Protein AF-A0A9N9NUZ0-F1 (afdb_monomer)

Mean predicted aligned error: 9.47 Å

Solvent-accessible surface area (backbone atoms only — not comparable to full-atom values): 10035 Å² total; per-residue (Å²): 133,88,69,77,47,46,39,62,44,68,82,68,89,58,88,64,77,44,81,44,53,39,35,33,48,83,43,75,87,72,80,96,76,91,80,91,79,90,78,93,84,85,87,79,75,90,53,74,47,58,59,52,49,38,57,39,52,72,75,63,47,73,74,43,97,55,42,73,77,46,31,73,76,71,14,34,48,46,47,62,42,31,54,75,42,79,90,48,64,54,65,32,24,35,40,44,46,72,41,60,52,45,96,84,51,61,65,63,63,48,51,52,27,48,52,48,23,53,53,50,35,59,74,69,42,54,64,55,44,79,50,73,58,70,75,44,96,85,30,35,30,36,38,35,41,34,19,55,39,66,64,46,49,54,57,41,63,69,34,70,43,36,48,49,30,54,54,57,49,74,79

Radius of gyration: 17.07 Å; Cα contacts (8 Å, |Δi|>4): 273; chains: 1; bounding box: 48×36×40 Å

Foldseek 3Di:
DFDWFWAWDWDDFDLDQDKIKTWIDIDRDDDDDDDDDDDDDDDDDDDPLLVLLLVLCVPKDFPDPCLLPGGVRNGIPRRSSRVSCVPHTDMKIKGKDKFQADPPADPVQLVVLVVVLVVLLVVLDFWSDWDWDDQDPSRMIMIMTMGRDPVSVVVSCPDDSNVVSNVSRHD

Nearest PDB structures (foldseek):
  1q8b-assembly1_A  TM=7.401E-01  e=4.951E-04  Bacillus subtilis
  1y0h-assembly1_B  TM=7.764E-01  e=2.736E-03  Mycobacterium tuberculosis
  1iuj-assembly1_B  TM=6.931E-01  e=7.455E-03  Thermus thermophilus
  5b0b-assembly2_D  TM=6.468E-01  e=8.359E-02  Cannabis sativa
  3i3w-assembly1_B  TM=5.388E-01  e=2.883E-01  Francisella tularensis subsp. tularensis

Structure (mmCIF, N/CA/C/O backbone):
data_AF-A0A9N9NUZ0-F1
#
_entry.id   AF-A0A9N9NUZ0-F1
#
loop_
_atom_site.group_PDB
_atom_site.id
_atom_site.type_symbol
_atom_site.label_atom_id
_atom_site.label_alt_id
_atom_site.label_comp_id
_atom_site.label_asym_id
_atom_site.label_entity_id
_atom_site.label_seq_id
_atom_site.pdbx_PDB_ins_code
_atom_site.Cartn_x
_atom_site.Cartn_y
_atom_site.Cartn_z
_atom_site.occupancy
_atom_site.B_iso_or_equiv
_atom_site.auth_seq_id
_atom_site.auth_comp_id
_atom_site.auth_asym_id
_atom_site.auth_atom_id
_atom_site.pdbx_PDB_model_num
ATOM 1 N N . GLN A 1 1 ? -29.700 -10.824 21.076 1.00 39.91 1 GLN A N 1
ATOM 2 C CA . GLN A 1 1 ? -28.534 -9.932 21.242 1.00 39.91 1 GLN A CA 1
ATOM 3 C C . GLN A 1 1 ? -28.066 -9.547 19.850 1.00 39.91 1 GLN A C 1
ATOM 5 O O . GLN A 1 1 ? -27.780 -10.442 19.068 1.00 39.91 1 GLN A O 1
ATOM 10 N N . LEU A 1 2 ? -28.093 -8.257 19.510 1.00 40.16 2 LEU A N 1
ATOM 11 C CA . LEU A 1 2 ? -27.535 -7.755 18.251 1.00 40.16 2 LEU A CA 1
ATOM 12 C C . LEU A 1 2 ? -26.013 -7.955 18.315 1.00 40.16 2 LEU A C 1
ATOM 14 O O . LEU A 1 2 ? -25.365 -7.362 19.176 1.00 40.16 2 LEU A O 1
ATOM 18 N N . GLN A 1 3 ? -25.457 -8.835 17.481 1.00 38.78 3 GLN A N 1
ATOM 19 C CA . GLN A 1 3 ? -24.006 -8.951 17.338 1.00 38.78 3 GLN A CA 1
ATOM 20 C C . GLN A 1 3 ? -23.516 -7.705 16.599 1.00 38.78 3 GLN A C 1
ATOM 22 O O . GLN A 1 3 ? -23.902 -7.472 15.457 1.00 38.78 3 GLN A O 1
ATOM 27 N N . ARG A 1 4 ? -22.724 -6.878 17.285 1.00 48.56 4 ARG A N 1
ATOM 28 C CA . ARG A 1 4 ? -22.020 -5.748 16.675 1.00 48.56 4 ARG A CA 1
ATOM 29 C C . ARG A 1 4 ? -20.857 -6.313 15.866 1.00 48.56 4 ARG A C 1
ATOM 31 O O . ARG A 1 4 ? -20.026 -7.021 16.433 1.00 48.56 4 ARG A O 1
ATOM 38 N N . THR A 1 5 ? -20.802 -6.028 14.571 1.00 54.62 5 THR A N 1
ATOM 39 C CA . THR A 1 5 ? -19.691 -6.439 13.702 1.00 54.62 5 THR A CA 1
ATOM 40 C C . THR A 1 5 ? -19.059 -5.203 13.075 1.00 54.62 5 THR A C 1
ATOM 42 O O . THR A 1 5 ? -19.733 -4.425 12.401 1.00 54.62 5 THR A O 1
ATOM 45 N N . LYS A 1 6 ? -17.763 -5.013 13.338 1.00 66.50 6 LYS A N 1
ATOM 46 C CA . LYS A 1 6 ? -16.907 -4.007 12.698 1.00 66.50 6 LYS A CA 1
ATOM 47 C C . LYS A 1 6 ? -16.419 -4.547 11.362 1.00 66.50 6 LYS A C 1
ATOM 49 O O . LYS A 1 6 ? -15.904 -5.663 11.311 1.00 66.50 6 LYS A O 1
ATOM 54 N N . THR A 1 7 ? -16.541 -3.743 10.314 1.00 69.50 7 THR A N 1
ATOM 55 C CA . THR A 1 7 ? -16.155 -4.128 8.953 1.00 69.50 7 THR A CA 1
ATOM 56 C C . THR A 1 7 ? -15.487 -2.947 8.265 1.00 69.50 7 THR A C 1
ATOM 58 O O . THR A 1 7 ? -15.876 -1.798 8.476 1.00 69.50 7 THR A O 1
ATOM 61 N N . ALA A 1 8 ? -14.464 -3.232 7.462 1.00 65.81 8 ALA A N 1
ATOM 62 C CA . ALA A 1 8 ? -13.907 -2.263 6.530 1.00 65.81 8 ALA A CA 1
ATOM 63 C C . ALA A 1 8 ? -14.674 -2.353 5.208 1.00 65.81 8 ALA A C 1
ATOM 65 O O . ALA A 1 8 ? -14.869 -3.446 4.685 1.00 65.81 8 ALA A O 1
ATOM 66 N N . LEU A 1 9 ? -15.098 -1.212 4.680 1.00 70.44 9 LEU A N 1
ATOM 67 C CA . LEU A 1 9 ? -15.835 -1.103 3.429 1.00 70.44 9 LEU A CA 1
ATOM 68 C C . LEU A 1 9 ? -14.987 -0.428 2.355 1.00 70.44 9 LEU A C 1
ATOM 70 O O . LEU A 1 9 ? -14.298 0.559 2.633 1.00 70.44 9 LEU A O 1
ATOM 74 N N . PHE A 1 10 ? -15.126 -0.917 1.122 1.00 71.56 10 PHE A N 1
ATOM 75 C CA . PHE A 1 10 ? -14.457 -0.396 -0.065 1.00 71.56 10 PHE A CA 1
ATOM 76 C C . PHE A 1 10 ? -15.495 -0.067 -1.155 1.00 71.56 10 PHE A C 1
ATOM 78 O O . PHE A 1 10 ? -16.416 -0.850 -1.401 1.00 71.56 10 PHE A O 1
ATOM 85 N N . PRO A 1 11 ? -15.400 1.091 -1.832 1.00 52.50 11 PRO A N 1
ATOM 86 C CA . PRO A 1 11 ? -16.304 1.429 -2.923 1.00 52.50 11 PRO A CA 1
ATOM 87 C C . PRO A 1 11 ? -15.921 0.664 -4.201 1.00 52.50 11 PRO A C 1
ATOM 89 O O . PRO A 1 11 ? -15.075 1.130 -4.952 1.00 52.50 11 PRO A O 1
ATOM 92 N N . HIS A 1 12 ? -16.604 -0.456 -4.471 1.00 52.03 12 HIS A N 1
ATOM 93 C CA . HIS A 1 12 ? -16.517 -1.295 -5.682 1.00 52.03 12 HIS A CA 1
ATOM 94 C C . HIS A 1 12 ? -15.123 -1.872 -6.030 1.00 52.03 12 HIS A C 1
ATOM 96 O O . HIS A 1 12 ? -14.157 -1.143 -6.214 1.00 52.03 12 HIS A O 1
ATOM 102 N N . ASN A 1 13 ? -15.071 -3.195 -6.255 1.00 48.19 13 ASN A N 1
ATOM 103 C CA . ASN A 1 13 ? -13.904 -3.983 -6.689 1.00 48.19 13 ASN A CA 1
ATOM 104 C C . ASN A 1 13 ? -13.225 -3.431 -7.961 1.00 48.19 13 ASN A C 1
ATOM 106 O O . ASN A 1 13 ? -13.501 -3.897 -9.070 1.00 48.19 13 ASN A O 1
ATOM 110 N N . ARG A 1 14 ? -12.317 -2.462 -7.823 1.00 48.25 14 ARG A N 1
ATOM 111 C CA . ARG A 1 14 ? -11.402 -2.062 -8.896 1.00 48.25 14 ARG A CA 1
ATOM 112 C C . ARG A 1 14 ? -10.053 -2.738 -8.702 1.00 48.25 14 ARG A C 1
ATOM 114 O O . ARG A 1 14 ? -9.597 -2.974 -7.590 1.00 48.25 14 ARG A O 1
ATOM 121 N N . LEU A 1 15 ? -9.452 -3.130 -9.818 1.00 49.78 15 LEU A N 1
ATOM 122 C CA . LEU A 1 15 ? -8.146 -3.796 -9.857 1.00 49.78 15 LEU A CA 1
ATOM 123 C C . LEU A 1 15 ? -7.032 -2.812 -10.240 1.00 49.78 15 LEU A C 1
ATOM 125 O O . LEU A 1 15 ? -5.857 -3.163 -10.244 1.00 49.78 15 LEU A O 1
ATOM 129 N N . ASP A 1 16 ? -7.408 -1.592 -10.592 1.00 49.34 16 ASP A N 1
ATOM 130 C CA . ASP A 1 16 ? -6.584 -0.569 -11.207 1.00 49.34 16 ASP A CA 1
ATOM 131 C C . ASP A 1 16 ? -5.958 0.366 -10.160 1.00 49.34 16 ASP A C 1
ATOM 133 O O . ASP A 1 16 ? -6.481 0.525 -9.058 1.00 49.34 16 ASP A O 1
ATOM 137 N N . ASN A 1 17 ? -4.822 0.986 -10.522 1.00 54.91 17 ASN A N 1
ATOM 138 C CA . ASN A 1 17 ? -4.005 1.885 -9.689 1.00 54.91 17 ASN A CA 1
ATOM 139 C C . ASN A 1 17 ? -4.764 3.170 -9.312 1.00 54.91 17 ASN A C 1
ATOM 141 O O . ASN A 1 17 ? -4.484 4.264 -9.811 1.00 54.91 17 ASN A O 1
ATOM 145 N N . THR A 1 18 ? -5.777 3.029 -8.470 1.00 61.12 18 THR A N 1
ATOM 146 C CA . THR A 1 18 ? -6.718 4.076 -8.103 1.00 61.12 18 THR A CA 1
ATOM 147 C C . THR A 1 18 ? -6.603 4.387 -6.617 1.00 61.12 18 THR A C 1
ATOM 149 O O . THR A 1 18 ? -6.111 3.592 -5.818 1.00 61.12 18 THR A O 1
ATOM 152 N N . ILE A 1 19 ? -6.994 5.610 -6.258 1.00 65.50 19 ILE A N 1
ATOM 153 C CA . ILE A 1 19 ? -7.147 5.983 -4.856 1.00 65.50 19 ILE A CA 1
ATOM 154 C C . ILE A 1 19 ? -8.505 5.446 -4.411 1.00 65.50 19 ILE A C 1
ATOM 156 O O . ILE A 1 19 ? -9.531 6.008 -4.804 1.00 65.50 19 ILE A O 1
ATOM 160 N N . GLU A 1 20 ? -8.503 4.388 -3.611 1.00 72.50 20 GLU A N 1
ATOM 161 C CA . GLU A 1 20 ? -9.710 3.786 -3.043 1.00 72.50 20 GLU A CA 1
ATOM 162 C C . GLU A 1 20 ? -9.944 4.321 -1.626 1.00 72.50 20 GLU A C 1
ATOM 164 O O . GLU A 1 20 ? -9.001 4.624 -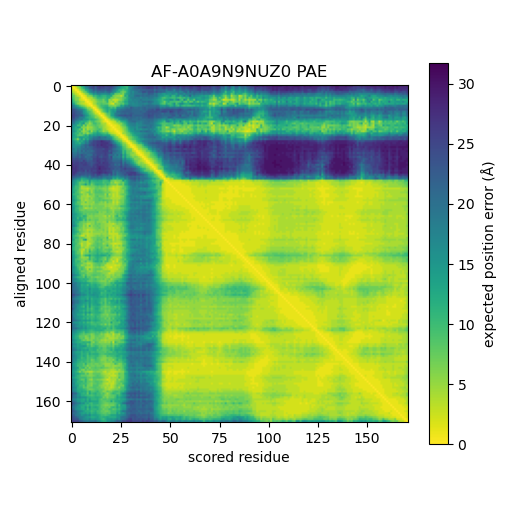0.890 1.00 72.50 20 GLU A O 1
ATOM 169 N N . LYS A 1 21 ? -11.213 4.480 -1.245 1.00 73.00 21 LYS A N 1
ATOM 170 C CA . LYS A 1 21 ? -11.600 4.903 0.106 1.00 73.00 21 LYS A CA 1
ATOM 171 C C . LYS A 1 21 ? -11.767 3.665 0.985 1.00 73.00 21 LYS A C 1
ATOM 173 O O . LYS A 1 21 ? -12.438 2.726 0.577 1.00 73.00 21 LYS A O 1
ATOM 178 N N . ILE A 1 22 ? -11.194 3.692 2.179 1.00 74.44 22 ILE A N 1
ATOM 179 C CA . ILE A 1 22 ? -11.427 2.720 3.244 1.00 74.44 22 ILE A CA 1
ATOM 180 C C . ILE A 1 22 ? -12.352 3.388 4.251 1.00 74.44 22 ILE A C 1
ATOM 182 O O . ILE A 1 22 ? -11.997 4.418 4.819 1.00 74.44 22 ILE A O 1
ATOM 186 N N . THR A 1 23 ? -13.508 2.792 4.507 1.00 73.44 23 THR A N 1
ATOM 187 C CA . THR A 1 23 ? -14.421 3.260 5.554 1.00 73.44 23 THR A CA 1
ATOM 188 C C . THR A 1 23 ? -14.531 2.185 6.629 1.00 73.44 23 THR A C 1
ATOM 190 O O . THR A 1 23 ? -14.869 1.047 6.316 1.00 73.44 23 THR A O 1
ATOM 193 N N . ILE A 1 24 ? -14.242 2.523 7.889 1.00 72.38 24 ILE A N 1
ATOM 194 C CA . ILE A 1 24 ? -14.509 1.634 9.032 1.00 72.38 24 ILE A CA 1
ATOM 195 C C . ILE A 1 24 ? -15.682 2.211 9.808 1.00 72.38 24 ILE A C 1
ATOM 197 O O . ILE A 1 24 ? -15.584 3.306 10.358 1.00 72.38 24 ILE A O 1
ATOM 201 N N . THR A 1 25 ? -16.770 1.451 9.868 1.00 72.12 25 THR A N 1
ATOM 202 C CA . THR A 1 25 ? -18.014 1.827 10.553 1.00 72.12 25 THR A CA 1
ATOM 203 C C . THR A 1 25 ? -18.573 0.639 11.329 1.00 72.12 25 THR A C 1
ATOM 205 O O . THR A 1 25 ? -18.336 -0.522 10.975 1.00 72.12 25 THR A O 1
ATOM 208 N N . GLU A 1 26 ? -19.331 0.901 12.389 1.00 61.06 26 GLU A N 1
ATOM 209 C CA . GLU A 1 26 ? -20.129 -0.121 13.063 1.00 61.06 26 GLU A CA 1
ATOM 210 C C . GLU A 1 26 ? -21.355 -0.512 12.219 1.00 61.06 26 GLU A C 1
ATOM 212 O O . GLU A 1 26 ? -22.208 0.319 11.908 1.00 61.06 26 GLU A O 1
ATOM 217 N N . PHE A 1 27 ? -21.494 -1.801 11.883 1.00 47.66 27 PHE A N 1
ATOM 218 C CA . PHE A 1 27 ? -22.728 -2.321 11.290 1.00 47.66 27 PHE A CA 1
ATOM 219 C C . PHE A 1 27 ? -23.686 -2.849 12.358 1.00 47.66 27 PHE A C 1
ATOM 221 O O . PHE A 1 27 ? -23.334 -3.689 13.193 1.00 47.66 27 PHE A O 1
ATOM 228 N N . HIS A 1 28 ? -24.944 -2.415 12.262 1.00 46.00 28 HIS A N 1
ATOM 229 C CA . HIS A 1 28 ? -26.076 -3.048 12.926 1.00 46.00 28 HIS A CA 1
ATOM 230 C C . HIS A 1 28 ? -26.744 -3.987 11.926 1.00 46.00 28 HIS A C 1
ATOM 232 O O . HIS A 1 28 ? -27.269 -3.556 10.905 1.00 46.00 28 HIS A O 1
ATOM 238 N N . ASN A 1 29 ? -26.695 -5.285 12.203 1.00 35.38 29 ASN A N 1
ATOM 239 C CA . ASN A 1 29 ? -27.156 -6.303 11.271 1.00 35.38 29 ASN A CA 1
ATOM 240 C C . ASN A 1 29 ? -28.689 -6.237 11.081 1.00 35.38 29 ASN A C 1
ATOM 242 O O . ASN A 1 29 ? -29.424 -6.733 11.938 1.00 35.38 29 ASN A O 1
ATOM 246 N N . LYS A 1 30 ? -29.160 -5.627 9.981 1.00 35.22 30 LYS A N 1
ATOM 247 C CA . LYS A 1 30 ? -30.431 -5.920 9.289 1.00 35.22 30 LYS A CA 1
ATOM 248 C C . LYS A 1 30 ? -30.331 -5.520 7.809 1.00 35.22 30 LYS A C 1
ATOM 250 O O . LYS A 1 30 ? -30.252 -4.336 7.526 1.00 35.22 30 LYS A O 1
ATOM 255 N N . ASP A 1 31 ? -30.378 -6.540 6.949 1.00 33.09 31 ASP A N 1
ATOM 256 C CA . ASP A 1 31 ? -30.591 -6.583 5.488 1.00 33.09 31 ASP A CA 1
ATOM 257 C C . ASP A 1 31 ? -29.853 -5.591 4.550 1.00 33.09 31 ASP A C 1
ATOM 259 O O . ASP A 1 31 ? -29.822 -4.385 4.781 1.00 33.09 31 ASP A O 1
ATOM 263 N N . PRO A 1 32 ? -29.297 -6.074 3.419 1.00 44.06 32 PRO A N 1
ATOM 264 C CA . PRO A 1 32 ? -28.462 -5.274 2.535 1.00 44.06 32 PRO A CA 1
ATOM 265 C C . PRO A 1 32 ? -29.312 -4.494 1.525 1.00 44.06 32 PRO A C 1
ATOM 267 O O . PRO A 1 32 ? -29.707 -5.046 0.502 1.00 44.06 32 PRO A O 1
ATOM 270 N N . GLN A 1 33 ? -29.528 -3.197 1.754 1.00 34.97 33 GLN A N 1
ATOM 271 C CA . GLN A 1 33 ? -29.677 -2.223 0.665 1.00 34.97 33 GLN A CA 1
ATOM 272 C C . GLN A 1 33 ? -28.897 -0.953 1.003 1.00 34.97 33 GLN A C 1
ATOM 274 O O . GLN A 1 33 ? -29.180 -0.258 1.974 1.00 34.97 33 GLN A O 1
ATOM 279 N N . VAL A 1 34 ? -27.856 -0.711 0.210 1.00 34.38 34 VAL A N 1
ATOM 280 C CA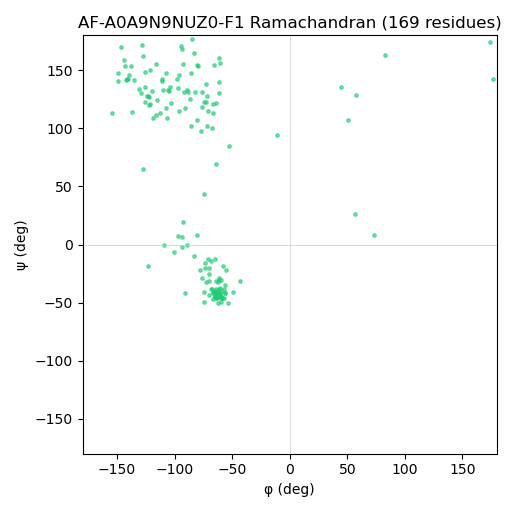 . VAL A 1 34 ? -26.939 0.421 0.326 1.00 34.38 34 VAL A CA 1
ATOM 281 C C . VAL A 1 34 ? -27.483 1.564 -0.527 1.00 34.38 34 VAL A C 1
ATOM 283 O O . VAL A 1 34 ? -27.536 1.439 -1.748 1.00 34.38 34 VAL A O 1
ATOM 286 N N . GLU A 1 35 ? -27.822 2.687 0.102 1.00 28.67 35 GLU A N 1
ATOM 287 C CA . GLU A 1 35 ? -27.957 3.988 -0.558 1.00 28.67 35 GLU A CA 1
ATOM 288 C C . GLU A 1 35 ? -26.997 4.972 0.126 1.00 28.67 35 GLU A C 1
ATOM 290 O O . GLU A 1 35 ? -27.047 5.179 1.338 1.00 28.67 35 GLU A O 1
ATOM 295 N N . PHE A 1 36 ? -26.062 5.524 -0.651 1.00 30.97 36 PHE A N 1
ATOM 296 C CA . PHE A 1 36 ? -25.072 6.499 -0.193 1.00 30.97 36 PHE A CA 1
ATOM 297 C C . PHE A 1 36 ? -25.649 7.914 -0.287 1.00 30.97 36 PHE A C 1
ATOM 299 O O . PHE A 1 36 ? -25.989 8.368 -1.379 1.00 30.97 36 PHE A O 1
ATOM 306 N N . SER A 1 37 ? -25.641 8.654 0.822 1.00 27.08 37 SER A N 1
ATOM 307 C CA . SER A 1 37 ? -25.721 10.117 0.811 1.00 27.08 37 SER A CA 1
ATOM 308 C C . SER A 1 37 ? -24.514 10.711 1.531 1.00 27.08 37 SER A C 1
ATOM 310 O O . SER A 1 37 ? -24.196 10.329 2.656 1.00 27.08 37 SER A O 1
ATOM 312 N N . SER A 1 38 ? -23.844 11.637 0.852 1.00 33.91 38 SER A N 1
ATOM 313 C CA . SER A 1 38 ? -22.710 12.437 1.316 1.00 33.91 38 SER A CA 1
ATOM 314 C C . SER A 1 38 ? -23.066 13.320 2.516 1.00 33.91 38 SER A C 1
ATOM 316 O O . SER A 1 38 ? -24.125 13.947 2.509 1.00 33.91 38 SER A O 1
ATOM 318 N N . PHE A 1 39 ? -22.160 13.424 3.493 1.00 30.50 39 PHE A N 1
ATOM 319 C CA . PHE A 1 39 ? -22.229 14.420 4.562 1.00 30.50 39 PHE A CA 1
ATOM 320 C C . PHE A 1 39 ? -20.892 15.162 4.673 1.00 30.50 39 PHE A C 1
ATOM 322 O O . PHE A 1 39 ? -19.831 14.535 4.675 1.00 30.50 39 PHE A O 1
ATOM 329 N N . ASP A 1 40 ? -20.972 16.492 4.706 1.00 34.19 40 ASP A N 1
ATOM 330 C CA . ASP A 1 40 ? -19.843 17.419 4.751 1.00 34.19 40 ASP A CA 1
ATOM 331 C C . ASP A 1 40 ? -19.170 17.390 6.130 1.00 34.19 40 ASP A C 1
ATOM 333 O O . ASP A 1 40 ? -19.829 17.529 7.162 1.00 34.19 40 ASP A O 1
ATOM 337 N N . GLY A 1 41 ? -17.852 17.189 6.145 1.00 31.47 41 GLY A N 1
ATOM 338 C CA . GLY A 1 41 ? -17.047 17.139 7.360 1.00 31.47 41 GLY A CA 1
ATOM 339 C C . GLY A 1 41 ? -16.228 18.408 7.558 1.00 31.47 41 GLY A C 1
ATOM 340 O O . GLY A 1 41 ? -15.509 18.833 6.656 1.00 31.47 41 GLY A O 1
ATOM 341 N N . ASP A 1 42 ? -16.295 18.945 8.773 1.00 39.34 42 ASP A N 1
ATOM 342 C CA . ASP A 1 42 ? -15.291 19.837 9.343 1.00 39.34 42 ASP A CA 1
ATOM 343 C C . ASP A 1 42 ? -14.852 19.231 10.683 1.00 39.34 42 ASP A C 1
ATOM 345 O O . ASP A 1 42 ? -15.709 18.939 11.520 1.00 39.34 42 ASP A O 1
ATOM 349 N N . THR A 1 43 ? -13.555 18.960 10.868 1.00 33.84 43 THR A N 1
ATOM 350 C CA . THR A 1 43 ? -12.798 19.204 12.114 1.00 33.84 43 THR A CA 1
ATOM 351 C C . THR A 1 43 ? -11.351 18.714 12.028 1.00 33.84 43 THR A C 1
ATOM 353 O O . THR A 1 43 ? -11.016 17.705 11.411 1.00 33.84 43 THR A O 1
ATOM 356 N N . ASP A 1 44 ? -10.518 19.527 12.660 1.00 40.62 44 ASP A N 1
ATOM 357 C CA . ASP A 1 44 ? -9.076 19.684 12.556 1.00 40.62 44 ASP A CA 1
ATOM 358 C C . ASP A 1 44 ? -8.281 18.670 13.411 1.00 40.62 44 ASP A C 1
ATOM 360 O O . ASP A 1 44 ? -8.834 18.050 14.314 1.00 40.62 44 ASP A O 1
ATOM 364 N N . CYS A 1 45 ? -6.977 18.565 13.117 1.00 44.81 45 CYS A N 1
ATOM 365 C CA . CYS A 1 45 ? -5.890 17.888 13.854 1.00 44.81 45 CYS A CA 1
ATOM 366 C C . CYS A 1 45 ? -6.083 16.415 14.306 1.00 44.81 45 CYS A C 1
ATOM 368 O O . CYS A 1 45 ? -6.748 16.139 15.292 1.00 44.81 45 CYS A O 1
ATOM 370 N N . LEU A 1 46 ? -5.386 15.479 13.625 1.00 52.72 46 LEU A N 1
ATOM 371 C CA . LEU A 1 46 ? -5.342 14.012 13.856 1.00 52.72 46 LEU A CA 1
ATOM 372 C C . LEU A 1 46 ? -5.988 13.539 15.162 1.00 52.72 46 LEU A C 1
ATOM 374 O O . LEU A 1 46 ? -5.346 13.488 16.216 1.00 52.72 46 LEU A O 1
ATOM 378 N N . ASN A 1 47 ? -7.260 13.167 15.068 1.00 63.66 47 ASN A N 1
ATOM 379 C CA . ASN A 1 47 ? -8.003 12.623 16.191 1.00 63.66 47 ASN A CA 1
ATOM 380 C C . ASN A 1 47 ? -7.409 11.260 16.598 1.00 63.66 47 ASN A C 1
ATOM 382 O O . ASN A 1 47 ? -6.811 10.557 15.782 1.00 63.66 47 ASN A O 1
ATOM 386 N N . SER A 1 48 ? -7.587 10.862 17.864 1.00 73.31 48 SER A N 1
ATOM 387 C CA . SER A 1 48 ? -7.098 9.592 18.450 1.00 73.31 48 SER A CA 1
ATOM 388 C C . SER A 1 48 ? -7.306 8.358 17.557 1.00 73.31 48 SER A C 1
ATOM 390 O O . SER A 1 48 ? -6.480 7.445 17.538 1.00 73.31 48 SER A O 1
ATOM 392 N N . ASN A 1 49 ? -8.375 8.380 16.764 1.00 85.19 49 ASN A N 1
ATOM 393 C CA . ASN A 1 49 ? -8.773 7.366 15.795 1.00 85.19 49 ASN A CA 1
ATOM 394 C C . ASN A 1 49 ? -7.696 7.058 14.740 1.00 85.19 49 ASN A C 1
ATOM 396 O O . ASN A 1 49 ? -7.459 5.888 14.441 1.00 85.19 49 ASN A O 1
ATOM 400 N N . ASP A 1 50 ? -7.004 8.071 14.209 1.00 88.25 50 ASP A N 1
ATOM 401 C CA . ASP A 1 50 ? -5.968 7.880 13.184 1.00 88.25 50 ASP A CA 1
ATOM 402 C C . ASP A 1 50 ? -4.767 7.107 13.736 1.00 88.25 50 ASP A C 1
ATOM 404 O O . ASP A 1 50 ? -4.220 6.217 13.081 1.00 88.25 50 ASP A O 1
ATOM 408 N N . GLY A 1 51 ? -4.372 7.425 14.972 1.00 87.25 51 GLY A N 1
ATOM 409 C CA . GLY A 1 51 ? -3.281 6.748 15.669 1.00 87.25 51 GLY A CA 1
ATOM 410 C C . GLY A 1 51 ? -3.617 5.294 16.001 1.00 87.25 51 GLY A C 1
ATOM 411 O O . GLY A 1 51 ? -2.778 4.407 15.817 1.00 87.25 51 GLY A O 1
ATOM 412 N N . GLU A 1 52 ? -4.847 5.031 16.443 1.00 90.88 52 GLU A N 1
ATOM 413 C CA . GLU A 1 52 ? -5.327 3.672 16.704 1.00 90.88 52 GLU A CA 1
ATOM 414 C C . GLU A 1 52 ? -5.398 2.836 15.421 1.00 90.88 52 GLU A C 1
ATOM 416 O O . GLU A 1 52 ? -4.890 1.710 15.402 1.00 90.88 52 GLU A O 1
ATOM 421 N N . PHE A 1 53 ? -5.925 3.396 14.326 1.00 92.50 53 PHE A N 1
ATOM 422 C CA . PHE A 1 53 ? -5.944 2.711 13.034 1.00 92.50 53 PHE A CA 1
ATOM 423 C C . PHE A 1 53 ? -4.525 2.440 12.519 1.00 92.50 53 PHE A C 1
ATOM 425 O O . PHE A 1 53 ? -4.210 1.306 12.154 1.00 92.50 53 PHE A O 1
ATOM 432 N N . ALA A 1 54 ? -3.621 3.423 12.584 1.00 91.94 54 ALA A N 1
ATOM 433 C CA . ALA A 1 54 ? -2.213 3.241 12.226 1.00 91.94 54 ALA A CA 1
ATOM 434 C C . ALA A 1 54 ? -1.537 2.121 13.034 1.00 91.94 54 ALA A C 1
ATOM 436 O O . ALA A 1 54 ? -0.726 1.355 12.504 1.00 91.94 54 ALA A O 1
ATOM 437 N N . ASN A 1 55 ? -1.873 1.996 14.320 1.00 92.00 55 ASN A N 1
ATOM 438 C CA . ASN A 1 55 ? -1.358 0.925 15.161 1.00 92.00 55 ASN A CA 1
ATOM 439 C C . ASN A 1 55 ? -1.938 -0.445 14.772 1.00 92.00 55 ASN A C 1
ATOM 441 O O . ASN A 1 55 ? -1.176 -1.405 14.656 1.00 92.00 55 ASN A O 1
ATOM 445 N N . ALA A 1 56 ? -3.244 -0.532 14.513 1.00 93.25 56 ALA A N 1
ATOM 446 C CA . ALA A 1 56 ? -3.909 -1.757 14.063 1.00 93.25 56 ALA A CA 1
ATOM 447 C C . ALA A 1 56 ? -3.365 -2.256 12.715 1.00 93.25 56 ALA A C 1
ATOM 449 O O . ALA A 1 56 ? -3.121 -3.451 12.530 1.00 93.25 56 ALA A O 1
ATOM 450 N N . LEU A 1 57 ? -3.062 -1.329 11.801 1.00 94.69 57 LEU A N 1
ATOM 451 C CA . LEU A 1 57 ? -2.469 -1.609 10.496 1.00 94.69 57 LEU A CA 1
ATOM 452 C C . LEU A 1 57 ? -1.119 -2.341 10.579 1.00 94.69 57 LEU A C 1
ATOM 454 O O . LEU A 1 57 ? -0.710 -2.966 9.598 1.00 94.69 57 LEU A O 1
ATOM 458 N N . LYS A 1 58 ? -0.416 -2.345 11.720 1.00 93.19 58 LYS A N 1
ATOM 459 C CA . LYS A 1 58 ? 0.799 -3.165 11.905 1.00 93.19 58 LYS A CA 1
ATOM 460 C C . LYS A 1 58 ? 0.526 -4.664 11.734 1.00 93.19 58 LYS A C 1
ATOM 462 O O . LYS A 1 58 ? 1.398 -5.358 11.222 1.00 93.19 58 LYS A O 1
ATOM 467 N N . ASN A 1 59 ? -0.683 -5.121 12.067 1.00 94.69 59 ASN A N 1
ATOM 468 C CA . ASN A 1 59 ? -1.118 -6.515 11.934 1.00 94.69 59 ASN A CA 1
ATOM 469 C C . ASN A 1 59 ? -1.750 -6.835 10.565 1.00 94.69 59 ASN A C 1
ATOM 471 O O . ASN A 1 59 ? -2.149 -7.976 10.324 1.00 94.69 59 ASN A O 1
ATOM 475 N N . LEU A 1 60 ? -1.851 -5.843 9.669 1.00 95.81 60 LEU A N 1
ATOM 476 C CA . LEU A 1 60 ? -2.366 -6.040 8.315 1.00 95.81 60 LEU A CA 1
ATOM 477 C C . LEU A 1 60 ? -1.436 -6.970 7.526 1.00 95.81 60 LEU A C 1
ATOM 479 O O . LEU A 1 60 ? -0.255 -6.650 7.333 1.00 95.81 60 LEU A O 1
ATOM 483 N N . HIS A 1 61 ? -1.984 -8.078 7.035 1.00 95.69 61 HIS A N 1
ATOM 484 C CA . HIS A 1 61 ? -1.276 -9.080 6.246 1.00 95.69 61 HIS A CA 1
ATOM 485 C C . HIS A 1 61 ? -2.176 -9.671 5.155 1.00 95.69 61 HIS A C 1
ATOM 487 O O . HIS A 1 61 ? -3.403 -9.579 5.216 1.00 95.69 61 HIS A O 1
ATOM 493 N N . VAL A 1 62 ? -1.546 -10.250 4.130 1.00 95.88 62 VAL A N 1
ATOM 494 C CA . VAL A 1 62 ? -2.266 -10.918 3.039 1.00 95.88 62 VAL A CA 1
ATOM 495 C C . VAL A 1 62 ? -2.855 -12.239 3.519 1.00 95.88 62 VAL A C 1
ATOM 497 O O . VAL A 1 62 ? -2.183 -12.996 4.215 1.00 95.88 62 VAL A O 1
ATOM 500 N N . ILE A 1 63 ? -4.085 -12.532 3.107 1.00 96.62 63 ILE A N 1
ATOM 501 C CA . ILE A 1 63 ? -4.811 -13.763 3.479 1.00 96.62 63 ILE A CA 1
ATOM 502 C C . ILE A 1 63 ? -4.966 -14.743 2.311 1.00 96.62 63 ILE A C 1
ATOM 504 O O . ILE A 1 63 ? -5.533 -15.822 2.459 1.00 96.62 63 ILE A O 1
ATOM 508 N N . THR A 1 64 ? -4.451 -14.382 1.136 1.00 93.56 64 THR A N 1
ATOM 509 C CA . THR A 1 64 ? -4.528 -15.187 -0.086 1.00 93.56 64 THR A CA 1
ATOM 510 C C . THR A 1 64 ? -3.231 -15.072 -0.878 1.00 93.56 64 THR A C 1
ATOM 512 O O . THR A 1 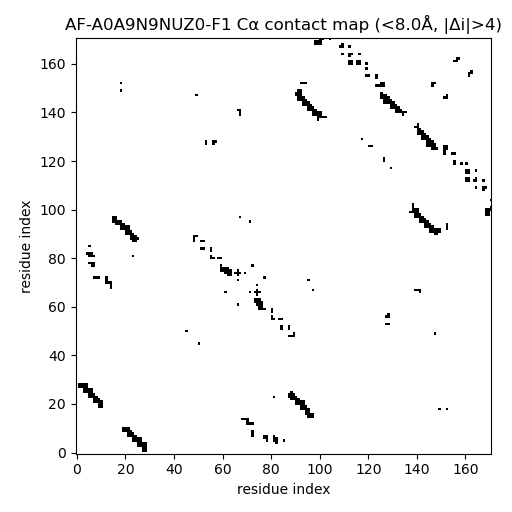64 ? -2.687 -13.974 -0.970 1.00 93.56 64 THR A O 1
ATOM 515 N N . PRO A 1 65 ? -2.727 -16.154 -1.502 1.00 92.25 65 PRO A N 1
ATOM 516 C CA . PRO A 1 65 ? -1.559 -16.081 -2.383 1.00 92.25 65 PRO A CA 1
ATOM 517 C C . PRO A 1 65 ? -1.838 -15.303 -3.681 1.00 92.25 65 PRO A C 1
ATOM 519 O O . PRO A 1 65 ? -0.903 -14.914 -4.376 1.00 92.25 65 PRO A O 1
ATOM 522 N N . TYR A 1 66 ? -3.109 -15.045 -4.004 1.00 92.75 66 TYR A N 1
ATOM 523 C CA . TYR A 1 66 ? -3.537 -14.327 -5.207 1.00 92.75 66 TYR A CA 1
ATOM 524 C C . TYR A 1 66 ? -3.711 -12.818 -4.980 1.00 92.75 66 TYR A C 1
ATOM 526 O O . TYR A 1 66 ? -4.384 -12.154 -5.767 1.00 92.75 66 TYR A O 1
ATOM 534 N N . TYR A 1 67 ? -3.113 -12.259 -3.922 1.00 92.50 67 TYR A N 1
ATOM 535 C CA . TYR A 1 67 ? -3.261 -10.849 -3.530 1.00 92.50 67 TYR A CA 1
ATOM 536 C C . TYR A 1 67 ? -2.900 -9.850 -4.645 1.00 92.50 67 TYR A C 1
ATOM 538 O O . TYR A 1 67 ? -3.378 -8.718 -4.643 1.00 92.50 67 TYR A O 1
ATOM 546 N N . THR A 1 68 ? -2.097 -10.254 -5.635 1.00 91.25 68 THR A N 1
ATOM 547 C CA . THR A 1 68 ? -1.765 -9.446 -6.821 1.00 91.25 68 THR A CA 1
ATOM 548 C C . THR A 1 68 ? -2.908 -9.329 -7.833 1.00 91.25 68 THR A C 1
ATOM 550 O O . THR A 1 68 ? -2.868 -8.415 -8.657 1.00 91.25 68 THR A O 1
ATOM 553 N N . ARG A 1 69 ? -3.941 -10.178 -7.750 1.00 89.69 69 ARG A N 1
ATOM 554 C CA . ARG A 1 69 ? -5.015 -10.308 -8.754 1.00 89.69 69 ARG A CA 1
ATOM 555 C C . ARG A 1 69 ? -6.433 -10.105 -8.222 1.00 89.69 69 ARG A C 1
ATOM 557 O O . ARG A 1 69 ? -7.333 -9.892 -9.024 1.00 89.69 69 ARG A O 1
ATOM 564 N N . VAL A 1 70 ? -6.637 -10.204 -6.912 1.00 90.06 70 VAL A N 1
ATOM 565 C CA . VAL A 1 70 ? -7.937 -9.945 -6.268 1.00 90.06 70 VAL A CA 1
ATOM 566 C C . VAL A 1 70 ? -8.026 -8.499 -5.786 1.00 90.06 70 VAL A C 1
ATOM 568 O O . VAL A 1 70 ? -7.009 -7.793 -5.763 1.00 90.06 70 VAL A O 1
ATOM 571 N N . SER A 1 71 ? -9.220 -8.044 -5.402 1.00 89.62 71 SER A N 1
ATOM 572 C CA . SER A 1 71 ? -9.384 -6.693 -4.860 1.00 89.62 71 SER A CA 1
ATOM 573 C C . SER A 1 71 ? -8.578 -6.507 -3.570 1.00 89.62 71 SER A C 1
ATOM 575 O O . SER A 1 71 ? -8.173 -7.471 -2.917 1.00 89.62 71 SER A O 1
ATOM 577 N N . ILE A 1 72 ? -8.303 -5.256 -3.197 1.00 89.31 72 ILE A N 1
ATOM 578 C CA . ILE A 1 72 ? -7.616 -4.972 -1.931 1.00 89.31 72 ILE A CA 1
ATOM 579 C C . ILE A 1 72 ? -8.431 -5.494 -0.743 1.00 89.31 72 ILE A C 1
ATOM 581 O O . ILE A 1 72 ? -7.845 -6.040 0.189 1.00 89.31 72 ILE A O 1
ATOM 585 N N . GLU A 1 73 ? -9.758 -5.385 -0.801 1.00 89.31 73 GLU A N 1
ATOM 586 C CA . GLU A 1 73 ? -10.678 -5.921 0.206 1.00 89.31 73 GLU A CA 1
ATOM 587 C C . GLU A 1 73 ? -10.506 -7.436 0.402 1.00 89.31 73 GLU A C 1
ATOM 589 O O . GLU A 1 73 ? -10.391 -7.908 1.529 1.00 89.31 73 GLU A O 1
ATOM 594 N N . GLU A 1 74 ? -10.413 -8.200 -0.687 1.00 89.69 74 GLU A N 1
ATOM 595 C CA . GLU A 1 74 ? -10.264 -9.662 -0.644 1.00 89.69 74 GLU A CA 1
ATOM 596 C C . GLU A 1 74 ? -8.829 -10.112 -0.320 1.00 89.69 74 GLU A C 1
ATOM 598 O O . GLU A 1 74 ? -8.602 -11.241 0.121 1.00 89.69 74 GLU A O 1
ATOM 603 N N . ALA A 1 75 ? -7.838 -9.251 -0.561 1.00 93.06 75 ALA A N 1
ATOM 604 C CA . ALA A 1 75 ? -6.428 -9.593 -0.421 1.00 93.06 75 ALA A CA 1
ATOM 605 C C . ALA A 1 75 ? -5.940 -9.652 1.036 1.00 93.06 75 ALA A C 1
ATOM 607 O O . ALA A 1 75 ? -4.994 -10.397 1.315 1.00 93.06 75 ALA A O 1
ATOM 608 N N . PHE A 1 76 ? -6.541 -8.884 1.953 1.00 95.38 76 PHE A N 1
ATOM 609 C CA . PHE A 1 76 ? -6.025 -8.675 3.314 1.00 95.38 76 PHE A CA 1
ATOM 610 C C . PHE A 1 76 ? -7.058 -8.953 4.413 1.00 95.38 76 PHE A C 1
ATOM 612 O O . PHE A 1 76 ? -8.265 -8.934 4.196 1.00 95.38 76 PHE A O 1
ATOM 619 N N . ASN A 1 77 ? -6.568 -9.148 5.637 1.00 95.25 77 ASN A N 1
ATOM 620 C CA . ASN A 1 77 ? -7.360 -9.416 6.841 1.00 95.25 77 ASN A CA 1
ATOM 621 C C . ASN A 1 77 ? -8.108 -8.183 7.407 1.00 95.25 77 ASN A C 1
ATOM 623 O O . ASN A 1 77 ? -8.121 -7.959 8.618 1.00 95.25 77 ASN A O 1
ATOM 627 N N . TRP A 1 78 ? -8.743 -7.356 6.571 1.00 92.06 78 TRP A N 1
ATOM 628 C CA . TRP A 1 78 ? -9.328 -6.076 7.003 1.00 92.06 78 TRP A CA 1
ATOM 629 C C . TRP A 1 78 ? -10.343 -6.188 8.142 1.00 92.06 78 TRP A C 1
ATOM 631 O O . TRP A 1 78 ? -10.380 -5.322 9.014 1.00 92.06 78 TRP A O 1
ATOM 641 N N . ASN A 1 79 ? -11.130 -7.265 8.176 1.00 88.88 79 ASN A N 1
ATOM 642 C CA . ASN A 1 79 ? -12.087 -7.502 9.256 1.00 88.88 79 ASN A CA 1
ATOM 643 C C . ASN A 1 79 ? -11.391 -7.705 10.608 1.00 88.88 79 ASN A C 1
ATOM 645 O O . ASN A 1 79 ? -11.859 -7.182 11.613 1.00 88.88 79 ASN A O 1
ATOM 649 N N . GLU A 1 80 ? -10.249 -8.395 10.649 1.00 91.25 80 GLU A N 1
ATOM 650 C CA . GLU A 1 80 ? -9.470 -8.548 11.885 1.00 91.25 80 GLU A CA 1
ATOM 651 C C . GLU A 1 80 ? -8.897 -7.207 12.349 1.00 91.25 80 GLU A C 1
ATOM 653 O O . GLU A 1 80 ? -8.955 -6.881 13.536 1.00 91.25 80 GLU A O 1
ATOM 658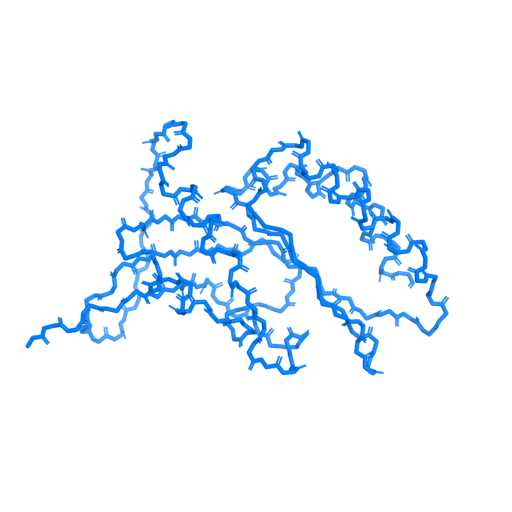 N N . VAL A 1 81 ? -8.404 -6.395 11.405 1.00 92.44 81 VAL A N 1
ATOM 659 C CA . VAL A 1 81 ? -7.947 -5.029 11.690 1.00 92.44 81 VAL A CA 1
ATOM 660 C C . VAL A 1 81 ? -9.097 -4.206 12.270 1.00 92.44 81 VAL A C 1
ATOM 662 O O . VAL A 1 81 ? -8.928 -3.620 13.336 1.00 92.44 81 VAL A O 1
ATOM 665 N N . ALA A 1 82 ? -10.277 -4.217 11.646 1.00 88.69 82 ALA A N 1
ATOM 666 C CA . ALA A 1 82 ? -11.445 -3.468 12.109 1.00 88.69 82 ALA A CA 1
ATOM 667 C C . ALA A 1 82 ? -11.939 -3.931 13.495 1.00 88.69 82 ALA A C 1
ATOM 669 O O . ALA A 1 82 ? -12.269 -3.099 14.341 1.00 88.69 82 ALA A O 1
ATOM 670 N N . ILE A 1 83 ? -11.942 -5.243 13.760 1.00 88.69 83 ILE A N 1
ATOM 671 C CA . ILE A 1 83 ? -12.307 -5.821 15.067 1.00 88.69 83 ILE A CA 1
ATOM 672 C C . ILE A 1 83 ? -11.344 -5.366 16.173 1.00 88.69 83 ILE A C 1
ATOM 674 O O . ILE A 1 83 ? -11.767 -5.187 17.314 1.00 88.69 83 ILE A O 1
ATOM 678 N N . SER A 1 84 ? -10.065 -5.144 15.852 1.00 89.69 84 SER A N 1
ATOM 679 C CA . SER A 1 84 ? -9.058 -4.719 16.835 1.00 89.69 84 SER A CA 1
ATOM 680 C C . SER A 1 84 ? -9.221 -3.273 17.329 1.00 89.69 84 SER A C 1
ATOM 682 O O . SER A 1 84 ? -8.619 -2.910 18.338 1.00 89.69 84 SER A O 1
ATOM 684 N N . ILE A 1 85 ? -10.054 -2.466 16.661 1.00 89.12 85 ILE A N 1
ATOM 685 C CA . ILE A 1 85 ? -10.308 -1.050 16.977 1.00 89.12 85 ILE A CA 1
ATOM 686 C C . ILE A 1 85 ? -11.819 -0.769 17.111 1.00 89.12 85 ILE A C 1
ATOM 688 O O . ILE A 1 85 ? -12.417 -0.027 16.321 1.00 89.12 85 ILE A O 1
ATOM 692 N N . PRO A 1 86 ? -12.492 -1.361 18.115 1.00 82.19 86 PRO A N 1
ATOM 693 C CA . PRO A 1 86 ? -13.953 -1.363 18.204 1.00 82.19 86 PRO A CA 1
ATOM 694 C C . PRO A 1 86 ? -14.565 0.039 18.312 1.00 82.19 86 PRO A C 1
ATOM 696 O O . PRO A 1 86 ? -15.628 0.264 17.755 1.00 82.19 86 PRO A O 1
ATOM 699 N N . ASN A 1 87 ? -13.867 1.007 18.910 1.00 84.25 87 ASN A N 1
ATOM 700 C CA . ASN A 1 87 ? -14.390 2.362 19.133 1.00 84.25 87 ASN A CA 1
ATOM 701 C C . ASN A 1 87 ? -13.949 3.390 18.069 1.00 84.25 87 ASN A C 1
ATOM 703 O O . ASN A 1 87 ? -14.189 4.581 18.235 1.00 84.25 87 ASN A O 1
ATOM 707 N N . VAL A 1 88 ? -13.287 2.946 16.993 1.00 86.00 88 VAL A N 1
ATOM 708 C CA . VAL A 1 88 ? -12.687 3.831 15.978 1.00 86.00 88 VAL A CA 1
ATOM 709 C C . VAL A 1 88 ? -13.481 3.823 14.679 1.00 86.00 88 VAL A C 1
ATOM 711 O O . VAL A 1 88 ? -13.445 2.848 13.930 1.00 86.00 88 VAL A O 1
ATOM 714 N N . GLU A 1 89 ? -14.172 4.910 14.380 1.00 86.44 89 GLU A N 1
ATOM 715 C CA . GLU A 1 89 ? -14.763 5.131 13.059 1.00 86.44 89 GLU A CA 1
ATOM 716 C C . GLU A 1 89 ? -13.979 6.201 12.310 1.00 86.44 89 GLU A C 1
ATOM 718 O O . GLU A 1 89 ? -13.412 7.117 12.916 1.00 86.44 89 GLU A O 1
ATOM 723 N N . GLY A 1 90 ? -13.922 6.059 10.991 1.00 87.44 90 GLY A N 1
ATOM 724 C CA . GLY A 1 90 ? -13.215 7.007 10.151 1.00 87.44 90 GLY A CA 1
ATOM 725 C C . GLY A 1 90 ? -13.151 6.593 8.693 1.00 87.44 90 GLY A C 1
ATOM 726 O O . GLY A 1 90 ? -13.565 5.497 8.292 1.00 87.44 90 GLY A O 1
ATOM 727 N N . GLU A 1 91 ? -12.620 7.518 7.906 1.00 88.06 91 GLU A N 1
ATOM 728 C CA . GLU A 1 91 ? -12.381 7.346 6.486 1.00 88.06 91 GLU A CA 1
ATOM 729 C C . GLU A 1 91 ? -10.903 7.569 6.194 1.00 88.06 91 GLU A C 1
ATOM 731 O O . GLU A 1 91 ? -10.339 8.611 6.517 1.00 88.06 91 GLU A O 1
ATOM 736 N N . TRP A 1 92 ? -10.295 6.592 5.535 1.00 92.06 92 TRP A N 1
ATOM 737 C CA . TRP A 1 92 ? -8.902 6.618 5.110 1.00 92.06 92 TRP A CA 1
ATOM 738 C C . TRP A 1 92 ? -8.817 6.296 3.626 1.00 92.06 92 TRP A C 1
ATOM 740 O O . TRP A 1 92 ? -9.806 5.944 2.984 1.00 92.06 92 TRP A O 1
ATOM 750 N N . TYR A 1 93 ? -7.633 6.439 3.047 1.00 89.12 93 TYR A N 1
ATOM 751 C CA . TYR A 1 93 ? -7.455 6.292 1.607 1.00 89.12 93 TYR A CA 1
ATOM 752 C C . TYR A 1 93 ? -6.288 5.378 1.306 1.00 89.12 93 TYR A C 1
ATOM 754 O O . TYR A 1 93 ? -5.212 5.536 1.870 1.00 89.12 93 TYR A O 1
ATOM 762 N N . ILE A 1 94 ? -6.474 4.444 0.385 1.00 90.62 94 ILE A N 1
ATOM 763 C CA . ILE A 1 94 ? -5.413 3.564 -0.081 1.00 90.62 94 ILE A CA 1
ATOM 764 C C . ILE A 1 94 ? -5.047 3.894 -1.518 1.00 90.62 94 ILE A C 1
ATOM 766 O O . ILE A 1 94 ? -5.895 4.200 -2.351 1.00 90.62 94 ILE A O 1
ATOM 770 N N . VAL A 1 95 ? -3.753 3.845 -1.798 1.00 88.69 95 VAL A N 1
ATOM 771 C CA . VAL A 1 95 ? -3.205 3.843 -3.149 1.00 88.69 95 VAL A CA 1
ATOM 772 C C . VAL A 1 95 ? -2.593 2.472 -3.342 1.00 88.69 95 VAL A C 1
ATOM 774 O O . VAL A 1 95 ? -1.612 2.150 -2.671 1.00 88.69 95 VAL A O 1
ATOM 777 N N . ALA A 1 96 ? -3.170 1.673 -4.232 1.00 89.06 96 ALA A N 1
ATOM 778 C CA . ALA A 1 96 ? -2.596 0.402 -4.645 1.00 89.06 96 ALA A CA 1
ATOM 779 C C . ALA A 1 96 ? -1.819 0.589 -5.951 1.00 89.06 96 ALA A C 1
ATOM 781 O O . ALA A 1 96 ? -2.297 1.228 -6.886 1.00 89.06 96 ALA A O 1
ATOM 782 N N . PHE A 1 97 ? -0.621 0.022 -6.008 1.00 84.88 97 PHE A N 1
ATOM 783 C CA . PHE A 1 97 ? 0.207 -0.034 -7.199 1.00 84.88 97 PHE A CA 1
ATOM 784 C C . PHE A 1 97 ? 0.448 -1.492 -7.581 1.00 84.88 97 PHE A C 1
ATOM 786 O O . PHE A 1 97 ? 1.176 -2.222 -6.901 1.00 84.88 97 PHE A O 1
ATOM 793 N N . ARG A 1 98 ? -0.177 -1.918 -8.678 1.00 87.19 98 ARG A N 1
ATOM 794 C CA . ARG A 1 98 ? 0.008 -3.234 -9.286 1.00 87.19 98 ARG A CA 1
ATOM 795 C C . ARG A 1 98 ? 0.880 -3.105 -10.523 1.00 87.19 98 ARG A C 1
ATOM 797 O O . ARG A 1 98 ? 0.687 -2.211 -11.346 1.00 87.19 98 ARG A O 1
ATOM 804 N N . SER A 1 99 ? 1.835 -4.016 -10.656 1.00 84.94 99 SER A N 1
ATOM 805 C CA . SER A 1 99 ? 2.733 -4.073 -11.810 1.00 84.94 99 SER A CA 1
ATOM 806 C C . SER A 1 99 ? 3.040 -5.512 -12.203 1.00 84.94 99 SER A C 1
ATOM 808 O O . SER A 1 99 ? 2.999 -6.416 -11.368 1.00 84.94 99 SER A O 1
ATOM 810 N N . ILE A 1 100 ? 3.367 -5.705 -13.480 1.00 88.81 100 ILE A N 1
ATOM 811 C CA . ILE A 1 100 ? 3.964 -6.931 -14.011 1.00 88.81 100 ILE A CA 1
ATOM 812 C C . ILE A 1 100 ? 5.349 -6.543 -14.514 1.00 88.81 100 ILE A C 1
ATOM 814 O O . ILE A 1 100 ? 5.469 -5.799 -15.484 1.00 88.81 100 ILE A O 1
ATOM 818 N N . ARG A 1 101 ? 6.401 -7.017 -13.848 1.00 86.19 101 ARG A N 1
ATOM 819 C CA . ARG A 1 101 ? 7.779 -6.681 -14.215 1.00 86.19 101 ARG A CA 1
ATOM 820 C C . ARG A 1 101 ? 8.184 -7.473 -15.448 1.00 86.19 101 ARG A C 1
ATOM 822 O O . ARG A 1 101 ? 8.082 -8.700 -15.451 1.00 86.19 101 ARG A O 1
ATOM 829 N N . ARG A 1 102 ? 8.751 -6.815 -16.457 1.00 85.50 102 ARG A N 1
ATOM 830 C CA . ARG A 1 102 ? 9.358 -7.514 -17.599 1.00 85.50 102 ARG A CA 1
ATOM 831 C C . ARG A 1 102 ? 10.500 -8.414 -17.181 1.00 85.50 102 ARG A C 1
ATOM 833 O O . ARG A 1 102 ? 11.142 -8.137 -16.174 1.00 85.50 102 ARG A O 1
ATOM 840 N N . ALA A 1 103 ? 10.793 -9.430 -17.993 1.00 86.00 103 ALA A N 1
ATOM 841 C CA . ALA A 1 103 ? 11.871 -10.396 -17.781 1.00 86.00 103 ALA A CA 1
ATOM 842 C C . ALA A 1 103 ? 13.235 -9.754 -17.446 1.00 86.00 103 ALA A C 1
ATOM 844 O O . ALA A 1 103 ? 13.933 -10.227 -16.548 1.00 86.00 103 ALA A O 1
ATOM 845 N N . ASP A 1 104 ? 13.559 -8.665 -18.140 1.00 87.00 104 ASP A N 1
ATOM 846 C CA . ASP A 1 104 ? 14.809 -7.900 -18.107 1.00 87.00 104 ASP A CA 1
ATOM 847 C C . ASP A 1 104 ? 14.794 -6.713 -17.127 1.00 87.00 104 ASP A C 1
ATOM 849 O O . ASP A 1 104 ? 15.750 -5.943 -17.092 1.00 87.00 104 ASP A O 1
ATOM 853 N N . ALA A 1 105 ? 13.736 -6.554 -16.322 1.00 86.25 105 ALA A N 1
ATOM 854 C CA . ALA A 1 105 ? 13.616 -5.434 -15.393 1.00 86.25 105 ALA A CA 1
ATOM 855 C C . ALA A 1 105 ? 14.744 -5.419 -14.345 1.00 86.25 105 ALA A C 1
ATOM 857 O O . ALA A 1 105 ? 14.986 -6.414 -13.650 1.00 86.25 105 ALA A O 1
ATOM 858 N N . ASP A 1 106 ? 15.374 -4.254 -14.181 1.00 88.25 106 ASP A N 1
ATOM 859 C CA . ASP A 1 106 ? 16.387 -4.017 -13.156 1.00 88.25 106 ASP A CA 1
ATOM 860 C C . ASP A 1 106 ? 15.730 -3.948 -11.771 1.00 88.25 106 ASP A C 1
ATOM 862 O O . ASP A 1 106 ? 15.111 -2.958 -11.373 1.00 88.25 106 ASP A O 1
ATOM 866 N N . SER A 1 107 ? 15.857 -5.044 -11.025 1.00 83.81 107 SER A N 1
ATOM 867 C CA . SER A 1 107 ? 15.244 -5.173 -9.703 1.00 83.81 107 SER A CA 1
ATOM 868 C C . SER A 1 107 ? 15.899 -4.278 -8.651 1.00 83.81 107 SER A C 1
ATOM 870 O O . SER A 1 107 ? 15.228 -3.914 -7.686 1.00 83.81 107 SER A O 1
ATOM 872 N N . VAL A 1 108 ? 17.172 -3.909 -8.831 1.00 86.94 108 VAL A N 1
ATOM 873 C CA . VAL A 1 108 ? 17.887 -3.018 -7.909 1.00 86.94 108 VAL A CA 1
ATOM 874 C C . VAL A 1 108 ? 17.390 -1.592 -8.105 1.00 86.94 108 VAL A C 1
ATOM 876 O O . VAL A 1 108 ? 16.970 -0.961 -7.137 1.00 86.94 108 V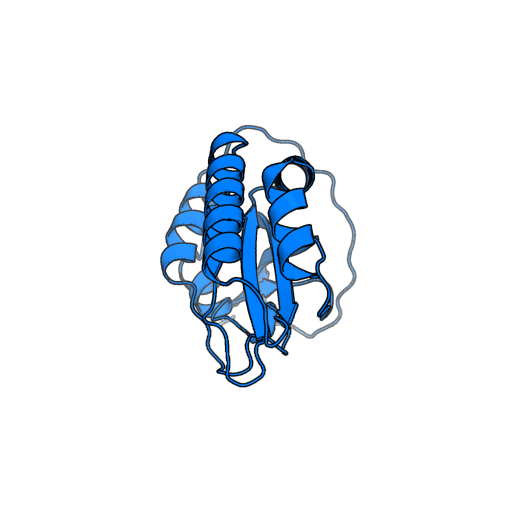AL A O 1
ATOM 879 N N . ALA A 1 109 ? 17.331 -1.123 -9.354 1.00 87.25 109 ALA A N 1
ATOM 880 C CA . ALA A 1 109 ? 16.817 0.208 -9.670 1.00 87.25 109 ALA A CA 1
ATOM 881 C C . ALA A 1 109 ? 15.363 0.397 -9.199 1.00 87.25 109 ALA A C 1
ATOM 883 O O . ALA A 1 109 ? 15.022 1.441 -8.644 1.00 87.25 109 ALA A O 1
ATOM 884 N N . LEU A 1 110 ? 14.516 -0.628 -9.360 1.00 84.44 110 LEU A N 1
ATOM 885 C CA . LEU A 1 110 ? 13.136 -0.611 -8.862 1.00 84.44 110 LEU A CA 1
ATOM 886 C C . LEU A 1 110 ? 13.069 -0.502 -7.338 1.00 84.44 110 LEU A C 1
ATOM 888 O O . LEU A 1 110 ? 12.323 0.320 -6.814 1.00 84.44 110 LEU A O 1
ATOM 892 N N . TYR A 1 111 ? 13.868 -1.298 -6.625 1.00 84.44 111 TYR A N 1
ATOM 893 C CA . TYR A 1 111 ? 13.914 -1.242 -5.166 1.00 84.44 111 TYR A CA 1
ATOM 894 C C . TYR A 1 111 ? 14.390 0.129 -4.660 1.00 84.44 111 TYR A C 1
ATOM 896 O O . TYR A 1 111 ? 13.819 0.681 -3.720 1.00 84.44 111 TYR A O 1
ATOM 904 N N . GLU A 1 112 ? 15.412 0.708 -5.292 1.00 88.38 112 GLU A N 1
ATOM 905 C CA . GLU A 1 112 ? 15.906 2.040 -4.937 1.00 88.38 112 GLU A CA 1
ATOM 906 C C . GLU A 1 112 ? 14.873 3.140 -5.203 1.00 88.38 112 GLU A C 1
ATOM 908 O O . GLU A 1 112 ? 14.730 4.057 -4.389 1.00 88.38 112 GLU A O 1
ATOM 913 N N . ALA A 1 113 ? 14.151 3.060 -6.322 1.00 86.88 113 ALA A N 1
ATOM 914 C CA . ALA A 1 113 ? 13.093 4.007 -6.653 1.00 86.88 113 ALA A CA 1
ATOM 915 C C . ALA A 1 113 ? 11.926 3.918 -5.658 1.00 86.88 113 ALA A C 1
ATOM 917 O O . ALA A 1 113 ? 11.505 4.948 -5.128 1.00 86.88 113 ALA A O 1
ATOM 918 N N . ASP A 1 114 ? 11.481 2.704 -5.317 1.00 85.00 114 ASP A N 1
ATOM 919 C CA . ASP A 1 114 ? 10.451 2.474 -4.296 1.00 85.00 114 ASP A CA 1
ATOM 920 C C . ASP A 1 114 ? 10.895 2.998 -2.922 1.00 85.00 114 ASP A C 1
ATOM 922 O O . ASP A 1 114 ? 10.124 3.645 -2.211 1.00 85.00 114 ASP A O 1
ATOM 926 N N . TYR A 1 115 ? 12.161 2.788 -2.547 1.00 86.88 115 TYR A N 1
ATOM 927 C CA . TYR A 1 115 ? 12.714 3.307 -1.295 1.00 86.88 115 TYR A CA 1
ATOM 928 C C . TYR A 1 115 ? 12.704 4.844 -1.246 1.00 86.88 115 TYR A C 1
ATOM 930 O O . TYR A 1 115 ? 12.333 5.436 -0.225 1.00 86.88 115 TYR A O 1
ATOM 938 N N . LYS A 1 116 ? 13.076 5.508 -2.348 1.00 88.75 116 LYS A N 1
ATOM 939 C CA . LYS A 1 116 ? 13.026 6.975 -2.462 1.00 88.75 116 LYS A CA 1
ATOM 940 C C . LYS A 1 116 ? 11.589 7.493 -2.402 1.00 88.75 116 LYS A C 1
ATOM 942 O O . LYS A 1 116 ? 11.330 8.434 -1.651 1.00 88.75 116 LYS A O 1
ATOM 947 N N . ALA A 1 117 ? 10.658 6.855 -3.114 1.00 85.06 117 ALA A N 1
ATOM 948 C CA . ALA A 1 117 ? 9.237 7.199 -3.076 1.00 85.06 117 ALA A CA 1
ATOM 949 C C . ALA A 1 117 ? 8.661 7.046 -1.658 1.00 85.06 117 ALA A C 1
ATOM 951 O O . ALA A 1 117 ? 8.006 7.955 -1.152 1.00 85.06 117 ALA A O 1
ATOM 952 N N . HIS A 1 118 ? 8.986 5.961 -0.950 1.00 86.56 118 HIS A N 1
ATOM 953 C CA . HIS A 1 118 ? 8.565 5.760 0.441 1.00 86.56 118 HIS A CA 1
ATOM 954 C C . HIS A 1 118 ? 9.097 6.842 1.390 1.00 86.56 118 HIS A C 1
ATOM 956 O O . HIS A 1 118 ? 8.363 7.374 2.226 1.00 86.56 118 HIS A O 1
ATOM 962 N N . ASN A 1 119 ? 10.373 7.212 1.268 1.00 87.31 119 ASN A N 1
ATOM 963 C CA . ASN A 1 119 ? 10.940 8.287 2.084 1.00 87.31 119 ASN A CA 1
ATOM 964 C C . ASN A 1 119 ? 10.289 9.642 1.783 1.00 87.31 119 ASN A C 1
ATOM 966 O O . ASN A 1 119 ? 9.990 10.403 2.702 1.00 87.31 119 ASN A O 1
ATOM 970 N N . GLU A 1 120 ? 10.012 9.926 0.514 1.00 84.56 120 GLU A N 1
ATOM 971 C CA . GLU A 1 120 ? 9.289 11.121 0.088 1.00 84.56 120 GLU A CA 1
ATOM 972 C C . GLU A 1 120 ? 7.851 11.151 0.635 1.00 84.56 120 GLU A C 1
ATOM 974 O O . GLU A 1 120 ? 7.402 12.187 1.129 1.00 84.56 120 GLU A O 1
ATOM 979 N N . ALA A 1 121 ? 7.157 10.009 0.636 1.00 83.56 121 ALA A N 1
ATOM 980 C CA . ALA A 1 121 ? 5.833 9.852 1.235 1.00 83.56 121 ALA A CA 1
ATOM 981 C C . ALA A 1 121 ? 5.842 10.154 2.742 1.00 83.56 121 ALA A C 1
ATOM 983 O O . ALA A 1 121 ? 4.974 10.880 3.228 1.00 83.56 121 ALA A O 1
ATOM 984 N N . LYS A 1 122 ? 6.846 9.657 3.480 1.00 84.31 122 LYS A N 1
ATOM 985 C CA . LYS A 1 122 ? 7.015 9.962 4.912 1.00 84.31 122 LYS A CA 1
ATOM 986 C C . LYS A 1 122 ? 7.199 11.455 5.166 1.00 84.31 122 LYS A C 1
ATOM 988 O O . LYS A 1 122 ? 6.589 11.990 6.086 1.00 84.31 122 LYS A O 1
ATOM 993 N N . LEU A 1 123 ? 8.027 12.119 4.359 1.00 83.94 123 LEU A N 1
ATOM 994 C CA . LEU A 1 123 ? 8.306 13.551 4.500 1.00 83.94 123 LEU A CA 1
ATOM 995 C C . LEU A 1 123 ? 7.103 14.425 4.124 1.00 83.94 123 LEU A C 1
ATOM 997 O O . LEU A 1 123 ? 6.930 15.497 4.695 1.00 83.94 123 LEU A O 1
ATOM 1001 N N . ASN A 1 124 ? 6.264 13.974 3.187 1.00 81.69 124 ASN A N 1
ATOM 1002 C CA . ASN A 1 124 ? 5.041 14.677 2.790 1.00 81.69 124 ASN A CA 1
ATOM 1003 C C . ASN A 1 124 ? 3.954 14.657 3.884 1.00 81.69 124 ASN A C 1
ATOM 1005 O O . ASN A 1 124 ? 3.063 15.505 3.877 1.00 81.69 124 ASN A O 1
ATOM 1009 N N . GLY A 1 125 ? 4.041 13.711 4.823 1.00 85.81 125 GLY A N 1
ATOM 1010 C CA . GLY A 1 125 ? 3.087 13.547 5.912 1.00 85.81 125 GLY A CA 1
ATOM 1011 C C . GLY A 1 125 ? 1.835 12.763 5.514 1.00 85.81 125 GLY A C 1
ATOM 1012 O O . GLY A 1 125 ? 1.534 12.547 4.341 1.00 85.81 125 GLY A O 1
ATOM 1013 N N . GLY A 1 126 ? 1.122 12.294 6.537 1.00 88.00 126 GLY A N 1
ATOM 1014 C CA . GLY A 1 126 ? -0.154 11.593 6.411 1.00 88.00 126 GLY A CA 1
ATOM 1015 C C . GLY A 1 126 ? -0.116 10.164 5.879 1.00 88.00 126 GLY A C 1
ATOM 1016 O O . GLY A 1 126 ? -1.175 9.582 5.649 1.00 88.00 126 GLY A O 1
ATOM 1017 N N . LEU A 1 127 ? 1.074 9.583 5.725 1.00 90.94 127 LEU A N 1
ATOM 1018 C CA . LEU A 1 127 ? 1.251 8.156 5.474 1.00 90.94 127 LEU A CA 1
ATOM 1019 C C . LEU A 1 127 ? 1.033 7.363 6.773 1.00 90.94 127 LEU A C 1
ATOM 1021 O O . LEU A 1 127 ? 1.791 7.518 7.729 1.00 90.94 127 LEU A O 1
ATOM 1025 N N . LEU A 1 128 ? 0.035 6.481 6.784 1.00 91.50 128 LEU A N 1
ATOM 1026 C CA . LEU A 1 128 ? -0.273 5.590 7.908 1.00 91.50 128 LEU A CA 1
ATOM 1027 C C . LEU A 1 128 ? 0.447 4.247 7.800 1.00 91.50 128 LEU A C 1
ATOM 1029 O O . LEU A 1 128 ? 0.959 3.722 8.788 1.00 91.50 128 LEU A O 1
ATOM 1033 N N . LYS A 1 129 ? 0.502 3.681 6.591 1.00 92.31 129 LYS A N 1
ATOM 1034 C CA . LYS A 1 129 ? 1.199 2.420 6.323 1.00 92.31 129 LYS A CA 1
ATOM 1035 C C . LYS A 1 129 ? 1.744 2.387 4.906 1.00 92.31 129 LYS A C 1
ATOM 1037 O O . LYS A 1 129 ? 1.065 2.784 3.967 1.00 92.31 129 LYS A O 1
ATOM 1042 N N . TYR A 1 130 ? 2.943 1.830 4.780 1.00 91.06 130 TYR A N 1
ATOM 1043 C CA . TYR A 1 130 ? 3.495 1.326 3.529 1.00 91.06 130 TYR A CA 1
ATOM 1044 C C . TYR A 1 130 ? 3.558 -0.197 3.604 1.00 91.06 130 TYR A C 1
ATOM 1046 O O . TYR A 1 130 ? 4.014 -0.749 4.611 1.00 91.06 130 TYR A O 1
ATOM 1054 N N . TRP A 1 131 ? 3.092 -0.872 2.564 1.00 92.38 131 TRP A N 1
ATOM 1055 C CA . TRP A 1 131 ? 3.149 -2.322 2.439 1.00 92.38 131 TRP A CA 1
ATOM 1056 C C . TRP A 1 131 ? 3.612 -2.692 1.035 1.00 92.38 131 TRP A C 1
ATOM 1058 O O . TRP A 1 131 ? 3.213 -2.059 0.063 1.00 92.38 131 TRP A O 1
ATOM 1068 N N . TYR A 1 132 ? 4.431 -3.731 0.926 1.00 89.06 132 TYR A N 1
ATOM 1069 C CA . TYR A 1 132 ? 4.861 -4.273 -0.355 1.00 89.06 132 TYR A CA 1
ATOM 1070 C C . TYR A 1 132 ? 4.917 -5.796 -0.282 1.00 89.06 132 TYR A C 1
ATOM 1072 O O . TYR A 1 132 ? 5.282 -6.371 0.746 1.00 89.06 132 TYR A O 1
ATOM 1080 N N . GLY A 1 133 ? 4.519 -6.430 -1.378 1.00 89.06 133 GLY A N 1
ATOM 1081 C CA . GLY A 1 133 ? 4.585 -7.869 -1.566 1.00 89.06 133 GLY A CA 1
ATOM 1082 C C . GLY A 1 133 ? 5.863 -8.295 -2.280 1.00 89.06 133 GLY A C 1
ATOM 1083 O O . GLY A 1 133 ? 6.614 -7.479 -2.816 1.00 89.06 133 GLY A O 1
ATOM 1084 N N . ASN A 1 134 ? 6.088 -9.604 -2.311 1.00 87.00 134 ASN A N 1
ATOM 1085 C CA . ASN A 1 134 ? 7.175 -10.190 -3.086 1.00 87.00 134 ASN A CA 1
ATOM 1086 C C . ASN A 1 134 ? 6.780 -10.294 -4.565 1.00 87.00 134 ASN A C 1
ATOM 1088 O O . ASN A 1 134 ? 5.603 -10.435 -4.896 1.00 87.00 134 ASN A O 1
ATOM 1092 N N . LEU A 1 135 ? 7.780 -10.288 -5.448 1.00 87.69 135 LEU A N 1
ATOM 1093 C CA . LEU A 1 135 ? 7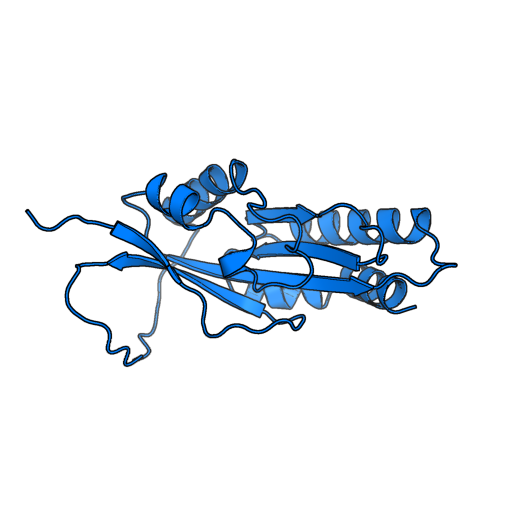.584 -10.599 -6.862 1.00 87.69 135 LEU A CA 1
ATOM 1094 C C . LEU A 1 135 ? 7.182 -12.073 -7.000 1.00 87.69 135 LEU A C 1
ATOM 1096 O O . LEU A 1 135 ? 7.930 -12.949 -6.562 1.00 87.69 135 LEU A O 1
ATOM 1100 N N . ASN A 1 136 ? 6.018 -12.352 -7.586 1.00 89.12 136 ASN A N 1
ATOM 1101 C CA . ASN A 1 136 ? 5.555 -13.730 -7.760 1.00 89.12 136 ASN A CA 1
ATOM 1102 C C . ASN A 1 136 ? 6.130 -14.385 -9.033 1.00 89.12 136 ASN A C 1
ATOM 1104 O O . ASN A 1 136 ? 6.820 -13.747 -9.829 1.00 89.12 136 ASN A O 1
ATOM 1108 N N . GLU A 1 137 ? 5.828 -15.668 -9.251 1.00 89.12 137 GLU A N 1
ATOM 1109 C CA . GLU A 1 137 ? 6.298 -16.428 -10.424 1.00 89.12 137 GLU A CA 1
ATOM 1110 C C . GLU A 1 137 ? 5.809 -15.843 -11.759 1.00 89.12 137 GLU A C 1
ATOM 1112 O O . GLU A 1 137 ? 6.500 -15.926 -12.771 1.00 89.12 137 GLU A O 1
ATOM 1117 N N . SER A 1 138 ? 4.642 -15.191 -11.758 1.00 90.88 138 SER A N 1
ATOM 1118 C CA . SER A 1 138 ? 4.106 -14.451 -12.911 1.00 90.88 138 SER A CA 1
ATOM 1119 C C . SER A 1 138 ? 4.716 -13.049 -13.058 1.00 90.88 138 SER A C 1
ATOM 1121 O O . SER A 1 138 ? 4.261 -12.264 -13.886 1.00 90.88 138 SER A O 1
ATOM 1123 N N . ARG A 1 139 ? 5.746 -12.727 -12.262 1.00 89.88 139 ARG A N 1
ATOM 1124 C CA . ARG A 1 139 ? 6.395 -11.414 -12.164 1.00 89.88 139 ARG A CA 1
ATOM 1125 C C . ARG A 1 139 ? 5.439 -10.279 -11.801 1.00 89.88 139 ARG A C 1
ATOM 1127 O O . ARG A 1 139 ? 5.707 -9.119 -12.110 1.00 89.88 139 ARG A O 1
ATOM 1134 N N . GLU A 1 140 ? 4.348 -10.592 -11.119 1.00 91.06 140 GLU A N 1
ATOM 1135 C CA . GLU A 1 140 ? 3.426 -9.597 -10.587 1.00 91.06 140 GLU A CA 1
ATOM 1136 C C . GLU A 1 140 ? 3.897 -9.110 -9.222 1.00 91.06 140 GLU A C 1
ATOM 1138 O O . GLU A 1 140 ? 4.463 -9.865 -8.426 1.00 91.06 140 GLU A O 1
ATOM 1143 N N . CYS A 1 141 ? 3.617 -7.845 -8.941 1.00 89.06 141 CYS A N 1
ATOM 1144 C CA . CYS A 1 141 ? 3.930 -7.198 -7.682 1.00 89.06 141 CYS A CA 1
ATOM 1145 C C . CYS A 1 141 ? 2.772 -6.290 -7.261 1.00 89.06 141 CYS A C 1
ATOM 1147 O O . CYS A 1 141 ? 2.121 -5.666 -8.102 1.00 89.06 141 CYS A O 1
ATOM 1149 N N . LEU A 1 142 ? 2.553 -6.197 -5.949 1.00 89.81 142 LEU A N 1
ATOM 1150 C CA . LEU A 1 142 ? 1.655 -5.233 -5.321 1.00 89.81 142 LEU A CA 1
ATOM 1151 C C . LEU A 1 142 ? 2.445 -4.435 -4.281 1.00 89.81 142 LEU A C 1
ATOM 1153 O O . LEU A 1 142 ? 3.071 -5.019 -3.397 1.00 89.81 142 LEU A O 1
ATOM 1157 N N . ALA A 1 143 ? 2.373 -3.115 -4.369 1.00 88.81 143 ALA A N 1
ATOM 1158 C CA . ALA A 1 143 ? 2.728 -2.202 -3.292 1.00 88.81 143 ALA A CA 1
ATOM 1159 C C . ALA A 1 143 ? 1.510 -1.339 -2.964 1.00 88.81 143 ALA A C 1
ATOM 1161 O O . ALA A 1 143 ? 0.676 -1.084 -3.832 1.00 88.81 143 ALA A O 1
ATOM 1162 N N . MET A 1 144 ? 1.372 -0.906 -1.717 1.00 91.00 144 MET A N 1
ATOM 1163 C CA . MET A 1 144 ? 0.285 -0.017 -1.334 1.00 91.00 144 MET A CA 1
ATOM 1164 C C . MET A 1 144 ? 0.664 0.925 -0.199 1.00 91.00 144 MET A C 1
ATOM 1166 O O . MET A 1 144 ? 1.413 0.575 0.717 1.00 91.00 144 MET A O 1
ATOM 1170 N N . CYS A 1 145 ? 0.070 2.112 -0.250 1.00 91.12 145 CYS A N 1
ATOM 1171 C CA . CYS A 1 145 ? 0.176 3.142 0.772 1.00 91.12 145 CYS A CA 1
ATOM 1172 C C . CYS A 1 145 ? -1.215 3.452 1.319 1.00 91.12 145 CYS A C 1
ATOM 1174 O O . CYS A 1 145 ? -2.130 3.700 0.536 1.00 91.12 145 CYS A O 1
ATOM 1176 N N . ILE A 1 146 ? -1.359 3.494 2.640 1.00 92.62 146 ILE A N 1
ATOM 1177 C CA . ILE A 1 146 ? -2.583 3.933 3.317 1.00 92.62 146 ILE A CA 1
ATOM 1178 C C . ILE A 1 146 ? -2.337 5.325 3.887 1.00 92.62 146 ILE A C 1
ATOM 1180 O O . ILE A 1 146 ? -1.313 5.567 4.528 1.00 92.62 146 ILE A O 1
ATOM 1184 N N . TRP A 1 147 ? -3.281 6.223 3.652 1.00 91.69 147 TRP A N 1
ATOM 1185 C CA . TRP A 1 147 ? -3.200 7.651 3.897 1.00 91.69 147 TRP A CA 1
ATOM 1186 C C . TRP A 1 147 ? -4.354 8.113 4.771 1.00 91.69 147 TRP A C 1
ATOM 1188 O O . TRP A 1 147 ? -5.471 7.606 4.659 1.00 91.69 147 TRP A O 1
ATOM 1198 N N . LEU A 1 148 ? -4.080 9.134 5.576 1.00 91.38 148 LEU A N 1
ATOM 1199 C CA . LEU A 1 148 ? -5.079 9.826 6.385 1.00 91.38 148 LEU A CA 1
ATOM 1200 C C . LEU A 1 148 ? -6.261 10.324 5.563 1.00 91.38 148 LEU A C 1
ATOM 1202 O O . LEU A 1 148 ? -7.409 10.102 5.907 1.00 91.38 148 LEU A O 1
ATOM 1206 N N . ASN A 1 149 ? -5.967 11.020 4.468 1.00 86.88 149 ASN A N 1
ATOM 1207 C CA . ASN A 1 149 ? -6.980 11.614 3.621 1.00 86.88 149 ASN A CA 1
ATOM 1208 C C . ASN A 1 149 ? -6.544 11.600 2.154 1.00 86.88 149 ASN A C 1
ATOM 1210 O O . ASN A 1 149 ? -5.392 11.314 1.797 1.00 86.88 149 ASN A O 1
ATOM 1214 N N . ARG A 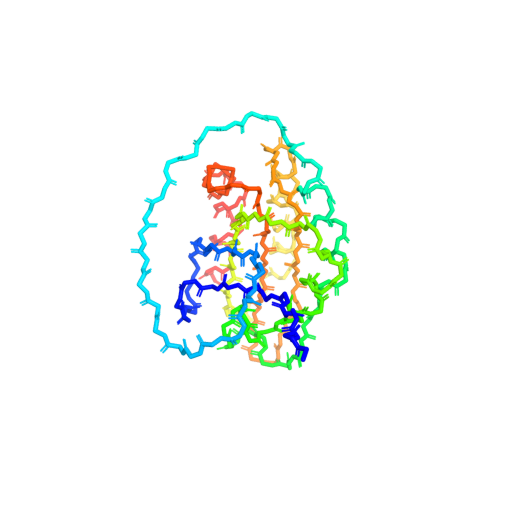1 150 ? -7.502 11.933 1.292 1.00 86.94 150 ARG A N 1
ATOM 1215 C CA . ARG A 1 150 ? -7.318 11.931 -0.155 1.00 86.94 150 ARG A CA 1
ATOM 1216 C C . ARG A 1 150 ? -6.281 12.945 -0.627 1.00 86.94 150 ARG A C 1
ATOM 1218 O O . ARG A 1 150 ? -5.611 12.696 -1.629 1.00 86.94 150 ARG A O 1
ATOM 1225 N N . ASP A 1 151 ? -6.140 14.071 0.061 1.00 86.75 151 ASP A N 1
ATOM 1226 C CA . ASP A 1 151 ? -5.240 15.145 -0.352 1.00 86.75 151 ASP A CA 1
ATOM 1227 C C . ASP A 1 151 ? -3.778 14.793 -0.091 1.00 86.75 151 ASP A C 1
ATOM 1229 O O . ASP A 1 151 ? -2.956 14.977 -0.991 1.00 86.75 151 ASP A O 1
ATOM 1233 N N . TYR A 1 152 ? -3.462 14.168 1.048 1.00 89.50 152 TYR A N 1
ATOM 1234 C CA . TYR A 1 152 ? -2.132 13.600 1.294 1.00 89.50 152 TYR A CA 1
ATOM 1235 C C . TYR A 1 152 ? -1.772 12.545 0.244 1.00 89.50 152 TYR A C 1
ATOM 1237 O O . TYR A 1 152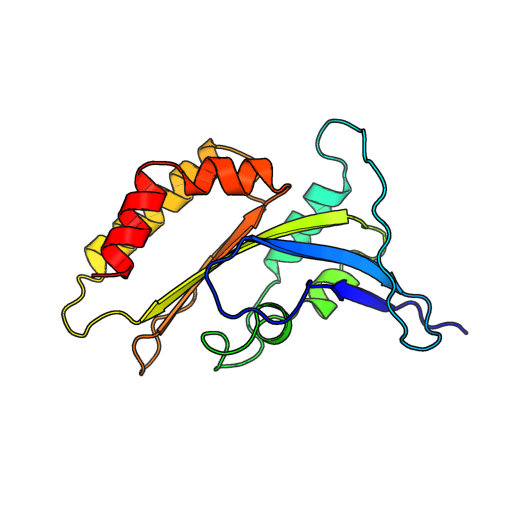 ? -0.691 12.614 -0.347 1.00 89.50 152 TYR A O 1
ATOM 1245 N N . ALA A 1 153 ? -2.705 11.637 -0.068 1.00 86.75 153 ALA A N 1
ATOM 1246 C CA . ALA A 1 153 ? -2.507 10.628 -1.105 1.00 86.75 153 ALA A CA 1
ATOM 1247 C C . ALA A 1 153 ? -2.220 11.265 -2.478 1.00 86.75 153 ALA A C 1
ATOM 1249 O O . ALA A 1 153 ? -1.285 10.872 -3.178 1.00 86.75 153 ALA A O 1
ATOM 1250 N N . ARG A 1 154 ? -2.994 12.280 -2.885 1.00 86.75 154 ARG A N 1
ATOM 1251 C CA . ARG A 1 154 ? -2.792 12.973 -4.171 1.00 86.75 154 ARG A CA 1
ATOM 1252 C C . ARG A 1 154 ? -1.510 13.795 -4.199 1.00 86.75 154 ARG A C 1
ATOM 1254 O O . ARG A 1 154 ? -0.875 13.866 -5.250 1.00 86.75 154 ARG A O 1
ATOM 1261 N N . ALA A 1 155 ? -1.157 14.441 -3.092 1.00 86.62 155 ALA A N 1
ATOM 1262 C CA . ALA A 1 155 ? 0.051 15.243 -2.984 1.00 86.62 155 ALA A CA 1
ATOM 1263 C C . ALA A 1 155 ? 1.299 14.370 -3.140 1.00 86.62 155 ALA A C 1
ATOM 1265 O O . ALA A 1 155 ? 2.167 14.722 -3.934 1.00 86.62 155 ALA A O 1
ATOM 1266 N N . ALA A 1 156 ? 1.353 13.218 -2.464 1.00 84.88 156 ALA A N 1
ATOM 1267 C CA . ALA A 1 156 ? 2.485 12.299 -2.540 1.00 84.88 156 ALA A CA 1
ATOM 1268 C C . ALA A 1 156 ? 2.647 11.664 -3.930 1.00 84.88 156 ALA A C 1
ATOM 1270 O O . ALA A 1 156 ? 3.730 11.720 -4.502 1.00 84.88 156 ALA A O 1
ATOM 1271 N N . ASN A 1 157 ? 1.566 11.161 -4.539 1.00 82.06 157 ASN A N 1
ATOM 1272 C CA . ASN A 1 157 ? 1.629 10.498 -5.853 1.00 82.06 157 ASN A CA 1
ATOM 1273 C C . ASN A 1 157 ? 2.051 11.411 -7.019 1.00 82.06 157 ASN A C 1
ATOM 1275 O O . ASN A 1 157 ? 2.329 10.931 -8.115 1.00 82.06 157 ASN A O 1
ATOM 1279 N N . ARG A 1 158 ? 2.074 12.732 -6.813 1.00 85.94 158 ARG A N 1
ATOM 1280 C CA . ARG A 1 158 ? 2.537 13.720 -7.803 1.00 85.94 158 ARG A CA 1
ATOM 1281 C C . ARG A 1 158 ? 4.003 14.095 -7.640 1.00 85.94 158 ARG A C 1
ATOM 1283 O O . ARG A 1 158 ? 4.503 14.929 -8.394 1.00 85.94 158 ARG A O 1
ATOM 1290 N N . LYS A 1 159 ? 4.674 13.554 -6.630 1.00 85.69 159 LYS A N 1
ATOM 1291 C CA . LYS A 1 159 ? 6.053 13.904 -6.337 1.00 85.69 159 LYS A CA 1
ATOM 1292 C C . LYS A 1 159 ? 7.031 13.147 -7.252 1.00 85.69 159 LYS A C 1
ATOM 1294 O O . LYS A 1 159 ? 6.688 12.076 -7.763 1.00 85.69 159 LYS A O 1
ATOM 1299 N N . PRO A 1 160 ? 8.235 13.702 -7.493 1.00 88.62 160 PRO A N 1
ATOM 1300 C CA . PRO A 1 160 ? 9.161 13.169 -8.487 1.00 88.62 160 PRO A CA 1
ATOM 1301 C C . PRO A 1 160 ? 9.537 11.701 -8.279 1.00 88.62 160 PRO A C 1
ATOM 1303 O O . PRO A 1 160 ? 9.556 10.959 -9.259 1.00 88.62 160 PRO A O 1
ATOM 1306 N N . HIS A 1 161 ? 9.783 11.257 -7.040 1.00 86.69 161 HIS A N 1
ATOM 1307 C CA . HIS A 1 161 ? 10.209 9.874 -6.812 1.00 86.69 161 HIS A CA 1
ATOM 1308 C C . HIS A 1 161 ? 9.075 8.866 -7.001 1.00 86.69 161 HIS A C 1
ATOM 1310 O O . HIS A 1 161 ? 9.319 7.774 -7.508 1.00 86.69 161 HIS A O 1
ATOM 1316 N N . HIS A 1 162 ? 7.827 9.235 -6.697 1.00 83.44 162 HIS A N 1
ATOM 1317 C CA . HIS A 1 162 ? 6.673 8.400 -7.049 1.00 83.44 162 HIS A CA 1
ATOM 1318 C C . HIS A 1 162 ? 6.516 8.266 -8.569 1.00 83.44 162 HIS A C 1
ATOM 1320 O O . HIS A 1 162 ? 6.312 7.163 -9.072 1.00 83.44 162 HIS A O 1
ATOM 1326 N N . ILE A 1 163 ? 6.653 9.369 -9.316 1.00 85.06 163 ILE A N 1
ATOM 1327 C CA . ILE A 1 163 ? 6.585 9.357 -10.788 1.00 85.06 163 ILE A CA 1
ATOM 1328 C C . ILE A 1 163 ? 7.707 8.491 -11.379 1.00 85.06 163 ILE A C 1
ATOM 1330 O O . ILE A 1 163 ? 7.470 7.720 -12.309 1.00 85.06 163 ILE A O 1
ATOM 1334 N N . GLU A 1 164 ? 8.918 8.595 -10.832 1.00 86.62 164 GLU A N 1
ATOM 1335 C CA . GLU A 1 164 ? 10.073 7.792 -11.233 1.00 86.62 164 GLU A CA 1
ATOM 1336 C C . GLU A 1 164 ? 9.839 6.295 -10.988 1.00 86.62 164 GLU A C 1
ATOM 1338 O O . GLU A 1 164 ? 9.990 5.503 -11.919 1.00 86.62 164 GLU A O 1
ATOM 1343 N N . ALA A 1 165 ? 9.399 5.913 -9.785 1.00 85.25 165 ALA A N 1
ATOM 1344 C CA . ALA A 1 165 ? 9.104 4.523 -9.438 1.00 85.25 165 ALA A CA 1
ATOM 1345 C C . ALA A 1 165 ? 8.017 3.922 -10.346 1.00 85.25 165 ALA A C 1
ATOM 1347 O O . ALA A 1 165 ? 8.204 2.844 -10.914 1.00 85.25 165 ALA A O 1
ATOM 1348 N N . MET A 1 166 ? 6.923 4.659 -10.581 1.00 82.62 166 MET A N 1
ATOM 1349 C CA . MET A 1 166 ? 5.861 4.234 -11.502 1.00 82.62 166 MET A CA 1
ATOM 1350 C C . MET A 1 166 ? 6.372 4.067 -12.941 1.00 82.62 166 MET A C 1
ATOM 1352 O O . MET A 1 166 ? 6.015 3.103 -13.616 1.00 82.62 166 MET A O 1
ATOM 1356 N N . SER A 1 167 ? 7.221 4.985 -13.410 1.00 84.25 167 SER A N 1
ATOM 1357 C CA . SER A 1 167 ? 7.816 4.934 -14.751 1.00 84.25 167 SER A CA 1
ATOM 1358 C C . SER A 1 167 ? 8.745 3.731 -14.923 1.00 84.25 167 SER A C 1
ATOM 1360 O O . SER A 1 167 ? 8.690 3.058 -15.950 1.00 84.25 167 SER A O 1
ATOM 1362 N N . LEU A 1 168 ? 9.570 3.426 -13.918 1.00 82.62 168 LEU A N 1
ATOM 1363 C CA . LEU A 1 168 ? 10.464 2.267 -13.941 1.00 82.62 168 LEU A CA 1
ATOM 1364 C C . LEU A 1 168 ? 9.690 0.948 -13.895 1.00 82.62 168 LEU A C 1
ATOM 1366 O O . LEU A 1 168 ? 10.054 0.008 -14.592 1.00 82.62 168 LEU A O 1
ATOM 1370 N N . ALA A 1 169 ? 8.611 0.876 -13.118 1.00 74.81 169 ALA A 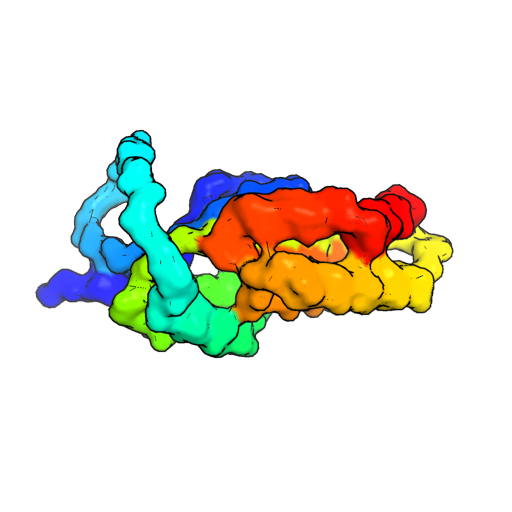N 1
ATOM 1371 C CA . ALA A 1 169 ? 7.798 -0.331 -13.007 1.00 74.81 169 ALA A CA 1
ATOM 1372 C C . ALA A 1 169 ? 6.924 -0.607 -14.244 1.00 74.81 169 ALA A C 1
ATOM 1374 O O . ALA A 1 169 ? 6.494 -1.742 -14.442 1.00 74.81 169 ALA A O 1
ATOM 1375 N N . ALA A 1 170 ? 6.667 0.409 -15.072 1.00 70.88 170 ALA A N 1
ATOM 1376 C CA . ALA A 1 170 ? 5.979 0.265 -16.354 1.00 70.88 170 ALA A CA 1
ATOM 1377 C C . ALA A 1 170 ? 6.911 -0.159 -17.505 1.00 70.88 170 ALA A C 1
ATOM 1379 O O . ALA A 1 170 ? 6.426 -0.418 -18.611 1.00 70.88 170 ALA A O 1
ATOM 1380 N N . ARG A 1 171 ? 8.229 -0.158 -17.275 1.00 60.56 171 ARG A N 1
ATOM 1381 C CA . ARG A 1 171 ? 9.243 -0.357 -18.309 1.00 60.56 171 ARG A CA 1
ATOM 1382 C C . ARG A 1 171 ? 9.693 -1.777 -18.494 1.00 60.56 171 ARG A C 1
ATOM 1384 O O . ARG A 1 171 ? 9.601 -2.616 -17.568 1.00 60.56 171 ARG A O 1
#

InterPro domains:
  IPR060247 PB2B2.08-like [PF27604] (43-170)
  IPR060247 PB2B2.08-like [PTHR36986] (42-170)

Organism: NCBI:txid144679

pLDDT: mean 77.57, std 19.12, range [27.08, 96.62]

Secondary structure (DSSP, 8-state):
---EEEEEE-SS---SS-EEEEEEEEEE-S--------------S--HHHHHHHHHGGG--BSSTTTTTS-HHHHB-HHHHHHT-TT--EEEEEEEEEEE--TT--HHHHHHHHHHHHHHHHHHS-EEEEEEPPP-TT-EEEEEEEESSHHHHHHHHTSHHHHHHHHHHT-

Sequence (171 aa):
QLQRTKTALFPHNRLDNTIEKITITEFHNKDPQVEFSSFDGDTDCLNSNDGEFANALKNLHVITPYYTRVSIEEAFNWNEVAISIPNVEGEWYIVAFRSIRRADADSVALYEADYKAHNEAKLNGGLLKYWYGNLNESRECLAMCIWLNRDYARAANRKPHHIEAMSLAAR